Protein AF-A0A3A9AKQ8-F1 (afdb_monomer)

Solvent-accessible surface area (backbone atoms only — not comparable to full-atom values): 4788 Å² total; per-residue (Å²): 130,69,78,81,37,70,66,46,50,51,49,50,54,52,50,52,51,51,50,51,50,51,52,73,69,32,64,66,57,49,52,50,52,56,50,50,52,53,52,52,57,49,56,68,68,64,73,62,54,72,67,58,52,52,50,51,55,51,51,52,51,51,52,52,51,49,51,52,52,47,54,51,52,51,54,56,56,75,54,56,89,79,116

Secondary structure (DSSP, 8-state):
--TTSHHHHHHHHHHHHHHHHHHHH-HHHHHHHHHHHHHHHHHHHTT--HHHHHHHHHHHHHHHHHHHHHHHHHHHHHTGGG-

Mean predicted aligned error: 9.73 Å

Structure (mmCIF, N/CA/C/O backbone):
data_AF-A0A3A9AKQ8-F1
#
_entry.id   AF-A0A3A9AKQ8-F1
#
loop_
_atom_site.group_PDB
_atom_site.id
_atom_site.type_symbol
_atom_site.label_atom_id
_atom_site.label_alt_id
_atom_site.label_comp_id
_atom_site.label_asym_id
_atom_site.label_entity_id
_atom_site.label_seq_id
_atom_site.pdbx_PDB_ins_code
_atom_site.Cartn_x
_atom_site.Cartn_y
_atom_site.Cartn_z
_atom_site.occupancy
_atom_site.B_iso_or_equiv
_atom_site.auth_seq_id
_atom_site.auth_comp_id
_atom_site.auth_asym_id
_atom_site.auth_atom_id
_atom_site.pdbx_PDB_model_num
ATOM 1 N N . MET A 1 1 ? 16.575 24.860 -10.266 1.00 54.53 1 MET A N 1
ATOM 2 C CA . MET A 1 1 ? 15.559 25.036 -11.324 1.00 54.53 1 MET A CA 1
ATOM 3 C C . MET A 1 1 ? 14.282 25.493 -10.656 1.00 54.53 1 MET A C 1
ATOM 5 O O . MET A 1 1 ? 13.836 24.809 -9.743 1.00 54.53 1 MET A O 1
ATOM 9 N N . GLU A 1 2 ? 13.739 26.643 -11.047 1.00 55.66 2 GLU A N 1
ATOM 10 C CA . GLU A 1 2 ? 12.419 27.069 -10.572 1.00 55.66 2 GLU A CA 1
ATOM 11 C C . GLU A 1 2 ? 11.357 26.088 -11.080 1.00 55.66 2 GLU A C 1
ATOM 13 O O . GLU A 1 2 ? 11.248 25.844 -12.288 1.00 55.66 2 GLU A O 1
ATOM 18 N N . LYS A 1 3 ? 10.592 25.510 -10.146 1.00 59.00 3 LYS A N 1
ATOM 19 C CA . LYS A 1 3 ? 9.494 24.575 -10.435 1.00 59.00 3 LYS A CA 1
ATOM 20 C C . LYS A 1 3 ? 8.348 25.221 -11.232 1.00 59.00 3 LYS A C 1
ATOM 22 O O . LYS A 1 3 ? 7.543 24.501 -11.806 1.00 59.00 3 LYS A O 1
ATOM 27 N N . ASP A 1 4 ? 8.326 26.550 -11.340 1.00 65.44 4 ASP A N 1
ATOM 28 C CA . ASP A 1 4 ? 7.290 27.305 -12.058 1.00 65.44 4 ASP A CA 1
ATOM 29 C C . ASP A 1 4 ? 7.675 27.663 -13.500 1.00 65.44 4 ASP A C 1
ATOM 31 O O . ASP A 1 4 ? 6.897 28.283 -14.224 1.00 65.44 4 ASP A O 1
ATOM 35 N N . SER A 1 5 ? 8.868 27.271 -13.958 1.00 82.31 5 SER A N 1
ATOM 36 C CA . SER A 1 5 ? 9.243 27.492 -15.354 1.00 82.31 5 SER A CA 1
ATOM 37 C C . SER A 1 5 ? 8.358 26.667 -16.294 1.00 82.31 5 SER A C 1
ATOM 39 O O . SER A 1 5 ? 8.082 25.490 -16.049 1.00 82.31 5 SER A O 1
ATOM 41 N N . ALA A 1 6 ? 7.970 27.259 -17.427 1.00 80.25 6 ALA A N 1
ATOM 42 C CA . ALA A 1 6 ? 7.191 26.576 -18.464 1.00 80.25 6 ALA A CA 1
ATOM 43 C C . ALA A 1 6 ? 7.852 25.262 -18.929 1.00 80.25 6 ALA A C 1
ATOM 45 O O . ALA A 1 6 ? 7.171 24.297 -19.268 1.00 80.25 6 ALA A O 1
ATOM 46 N N . LEU A 1 7 ? 9.187 25.196 -18.887 1.00 75.06 7 LEU A N 1
ATOM 47 C CA . LEU A 1 7 ? 9.950 23.987 -19.186 1.00 75.06 7 LEU A CA 1
ATOM 48 C C . LEU A 1 7 ? 9.707 22.872 -18.155 1.00 75.06 7 LEU A C 1
ATOM 50 O O . LEU A 1 7 ? 9.534 21.719 -18.542 1.00 75.06 7 LEU A O 1
ATOM 54 N N . TYR A 1 8 ? 9.655 23.204 -16.862 1.00 73.06 8 TYR A N 1
ATOM 55 C CA . TYR A 1 8 ? 9.354 22.235 -15.806 1.00 73.06 8 TYR A CA 1
ATOM 56 C C . TYR A 1 8 ? 7.919 21.706 -15.926 1.00 73.06 8 TYR A C 1
ATOM 58 O O . TYR A 1 8 ? 7.707 20.500 -15.853 1.00 73.06 8 TYR A O 1
ATOM 66 N N . GLN A 1 9 ? 6.953 22.580 -16.220 1.00 76.69 9 GLN A N 1
ATOM 67 C CA . GLN A 1 9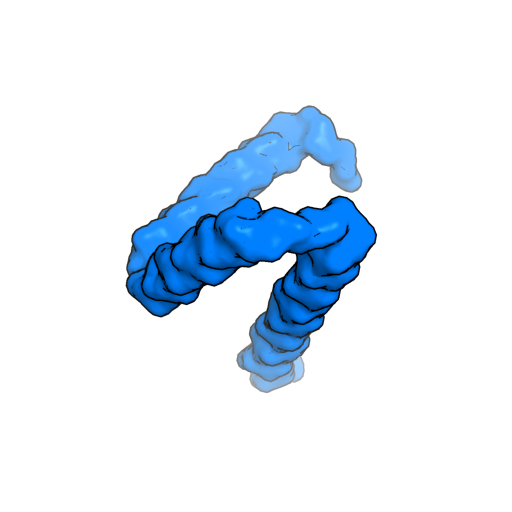 ? 5.550 22.197 -16.428 1.00 76.69 9 GLN A CA 1
ATOM 68 C C . GLN A 1 9 ? 5.353 21.299 -17.663 1.00 76.69 9 GLN A C 1
ATOM 70 O O . GLN A 1 9 ? 4.586 20.335 -17.622 1.00 76.69 9 GLN A O 1
ATOM 75 N N . LEU A 1 10 ? 6.071 21.570 -18.759 1.00 81.19 10 LEU A N 1
ATOM 76 C CA . LEU A 1 10 ? 6.053 20.722 -19.957 1.00 81.19 10 LEU A CA 1
ATOM 77 C C . LEU A 1 10 ? 6.689 19.350 -19.701 1.00 81.19 10 LEU A C 1
ATOM 79 O O . LEU A 1 10 ? 6.174 18.340 -20.184 1.00 81.19 10 LEU A O 1
ATOM 83 N N . MET A 1 11 ? 7.785 19.295 -18.938 1.00 76.12 11 MET A N 1
ATOM 84 C CA . MET A 1 11 ? 8.412 18.032 -18.538 1.00 76.12 11 MET A CA 1
ATOM 85 C C . MET A 1 11 ? 7.501 17.212 -17.625 1.00 76.12 11 MET A C 1
ATOM 87 O O . MET A 1 11 ? 7.347 16.018 -17.868 1.00 76.12 11 MET A O 1
ATOM 91 N N . ASP A 1 12 ? 6.866 17.848 -16.641 1.00 72.81 12 ASP A N 1
ATOM 92 C CA . ASP A 1 12 ? 5.896 17.212 -15.748 1.00 72.81 12 ASP A CA 1
ATOM 93 C C . ASP A 1 12 ? 4.705 16.649 -16.538 1.00 72.81 12 ASP A C 1
ATOM 95 O O . ASP A 1 12 ? 4.411 15.459 -16.463 1.00 72.81 12 ASP A O 1
ATOM 99 N N . THR A 1 13 ? 4.105 17.448 -17.427 1.00 72.62 13 THR A N 1
ATOM 100 C CA . THR A 1 13 ? 2.995 17.004 -18.293 1.00 72.62 13 THR A CA 1
ATOM 101 C C . THR A 1 13 ? 3.397 15.826 -19.186 1.00 72.62 13 THR A C 1
ATOM 103 O O . THR A 1 13 ? 2.653 14.850 -19.308 1.00 72.62 13 THR A O 1
ATOM 106 N N . ARG A 1 14 ? 4.587 15.881 -19.802 1.00 72.00 14 ARG A N 1
ATOM 107 C CA . ARG A 1 14 ? 5.109 14.795 -20.648 1.00 72.00 14 ARG A CA 1
ATOM 108 C C . ARG A 1 14 ? 5.360 13.525 -19.838 1.00 72.00 14 ARG A C 1
ATOM 110 O O . ARG A 1 14 ? 5.021 12.439 -20.302 1.00 72.00 14 ARG A O 1
ATOM 117 N N . MET A 1 15 ? 5.961 13.654 -18.659 1.00 67.62 15 MET A N 1
ATOM 118 C CA . MET A 1 15 ? 6.279 12.523 -17.792 1.00 67.62 15 MET A CA 1
ATOM 119 C C . MET A 1 15 ? 5.004 11.874 -17.255 1.00 67.62 15 MET A C 1
ATOM 121 O O . MET A 1 15 ? 4.870 10.658 -17.354 1.00 67.62 15 MET A O 1
ATOM 125 N N . ASN A 1 16 ? 4.025 12.677 -16.834 1.00 65.75 16 ASN A N 1
ATOM 126 C CA . ASN A 1 16 ? 2.699 12.211 -16.437 1.00 65.75 16 ASN A CA 1
ATOM 127 C C . ASN A 1 16 ? 1.984 11.492 -17.592 1.00 65.75 16 ASN A C 1
ATOM 129 O O . ASN A 1 16 ? 1.428 10.417 -17.394 1.00 65.75 16 ASN A O 1
ATOM 133 N N . GLY A 1 17 ? 2.052 12.014 -18.822 1.00 67.81 17 GLY A N 1
ATOM 134 C CA . GLY A 1 17 ? 1.462 11.369 -20.002 1.00 67.81 17 GLY A CA 1
ATOM 135 C C . GLY A 1 17 ? 2.088 10.011 -20.349 1.00 67.81 17 GLY A C 1
ATOM 136 O O . GLY A 1 17 ? 1.368 9.047 -20.605 1.00 67.81 17 GLY A O 1
ATOM 137 N N . VAL A 1 18 ? 3.421 9.908 -20.318 1.00 67.56 18 VAL A N 1
ATOM 138 C CA . VAL A 1 18 ? 4.139 8.641 -20.558 1.00 67.56 18 VAL A CA 1
ATOM 139 C C . VAL A 1 18 ? 3.869 7.641 -19.436 1.00 67.56 18 VAL A C 1
ATOM 141 O O . VAL A 1 18 ? 3.596 6.475 -19.711 1.00 67.56 18 VAL A O 1
ATOM 144 N N . MET A 1 19 ? 3.894 8.095 -18.184 1.00 67.06 19 MET A N 1
ATOM 145 C CA . MET A 1 19 ? 3.636 7.250 -17.022 1.00 67.06 19 MET A CA 1
ATOM 146 C C . MET A 1 19 ? 2.201 6.721 -17.032 1.00 67.06 19 MET A C 1
ATOM 148 O O . MET A 1 19 ? 2.003 5.527 -16.835 1.00 67.06 19 MET A O 1
ATOM 152 N N . ASN A 1 20 ? 1.224 7.562 -17.386 1.00 72.00 20 ASN A N 1
ATOM 153 C CA . ASN A 1 20 ? -0.162 7.147 -17.599 1.00 72.00 20 ASN A CA 1
ATOM 154 C C . ASN A 1 20 ? -0.281 6.107 -18.722 1.00 72.00 20 ASN A C 1
ATOM 156 O O . ASN A 1 20 ? -1.030 5.144 -18.579 1.00 72.00 20 ASN A O 1
ATOM 160 N N . GLY A 1 21 ? 0.465 6.256 -19.822 1.00 69.69 21 GLY A N 1
ATOM 161 C CA . GLY A 1 21 ? 0.497 5.280 -20.917 1.00 69.69 21 GLY A CA 1
ATOM 162 C C . GLY A 1 21 ? 1.086 3.923 -20.513 1.00 69.69 21 GLY A C 1
ATOM 163 O O . GLY A 1 21 ? 0.518 2.886 -20.840 1.00 69.69 21 GLY A O 1
ATOM 164 N N . ILE A 1 22 ? 2.185 3.922 -19.756 1.00 71.94 22 ILE A N 1
ATOM 165 C CA . ILE A 1 22 ? 2.823 2.697 -19.246 1.00 71.94 22 ILE A CA 1
ATOM 166 C C . ILE A 1 22 ? 1.901 2.001 -18.241 1.00 71.94 22 ILE A C 1
ATOM 168 O O . ILE A 1 22 ? 1.603 0.821 -18.387 1.00 71.94 22 ILE A O 1
ATOM 172 N N . VAL A 1 23 ? 1.389 2.749 -17.264 1.00 78.62 23 VAL A N 1
ATOM 173 C CA . VAL A 1 23 ? 0.503 2.232 -16.215 1.00 78.62 23 VAL A CA 1
ATOM 174 C C . VAL A 1 23 ? -0.809 1.688 -16.788 1.00 78.62 23 VAL A C 1
ATOM 176 O O . VAL A 1 23 ? -1.293 0.650 -16.342 1.00 78.62 23 VAL A O 1
ATOM 179 N N . SER A 1 24 ? -1.401 2.367 -17.773 1.00 75.69 24 SER A N 1
ATOM 180 C CA . SER A 1 24 ? -2.648 1.911 -18.405 1.00 75.69 24 SER A CA 1
ATOM 181 C C . SER A 1 24 ? -2.456 0.701 -19.324 1.00 75.69 24 SER A C 1
ATOM 183 O O . SER A 1 24 ? -3.387 -0.090 -19.471 1.00 75.69 24 SER A O 1
ATOM 185 N N . GLY A 1 25 ? -1.271 0.543 -19.921 1.00 81.56 25 GLY A N 1
ATOM 186 C CA . GLY A 1 25 ? -0.924 -0.597 -20.772 1.00 81.56 25 GLY A CA 1
ATOM 187 C C . GLY A 1 25 ? -0.437 -1.835 -20.011 1.00 81.56 25 GLY A C 1
ATOM 188 O O . GLY A 1 25 ? -0.484 -2.935 -20.561 1.00 81.56 25 GLY A O 1
ATOM 189 N N . ASP A 1 26 ? 0.011 -1.681 -18.764 1.00 90.38 26 ASP A N 1
ATOM 190 C CA . ASP A 1 26 ? 0.518 -2.782 -17.946 1.00 90.38 26 ASP A CA 1
ATOM 191 C C . ASP A 1 26 ? -0.630 -3.577 -17.297 1.00 90.38 26 ASP A C 1
ATOM 193 O O . ASP A 1 26 ? -1.302 -3.133 -16.362 1.00 90.38 26 ASP A O 1
ATOM 197 N N . GLY A 1 27 ? -0.877 -4.780 -17.818 1.00 91.12 27 GLY A N 1
ATOM 198 C CA . GLY A 1 27 ? -1.974 -5.633 -17.360 1.00 91.12 27 GLY A CA 1
ATOM 199 C C . GLY A 1 27 ? -1.831 -6.111 -15.913 1.00 91.12 27 GLY A C 1
ATOM 200 O O . GLY A 1 27 ? -2.846 -6.261 -15.226 1.00 91.12 27 GLY A O 1
ATOM 201 N N . GLU A 1 28 ? -0.604 -6.328 -15.431 1.00 91.69 28 GLU A N 1
ATOM 202 C CA . GLU A 1 28 ? -0.359 -6.759 -14.052 1.00 91.69 28 GLU A CA 1
ATOM 203 C C . GLU A 1 28 ? -0.606 -5.612 -13.078 1.00 91.69 28 GLU A C 1
ATOM 205 O O . GLU A 1 28 ? -1.311 -5.794 -12.082 1.00 91.69 28 GLU A O 1
ATOM 210 N N . TYR A 1 29 ? -0.136 -4.410 -13.413 1.00 87.00 29 TYR A N 1
ATOM 211 C CA . TYR A 1 29 ? -0.437 -3.195 -12.669 1.00 87.00 29 TYR A CA 1
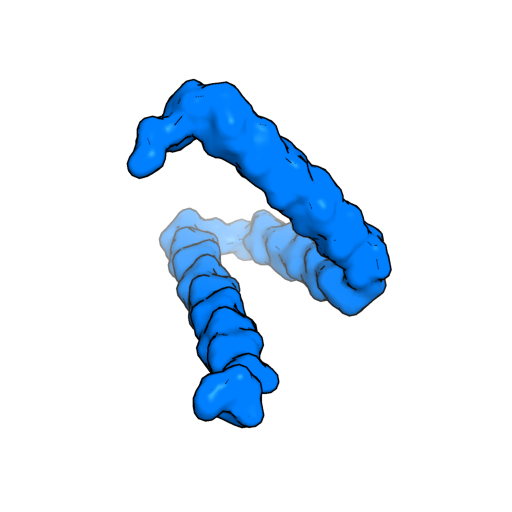ATOM 212 C C . TYR A 1 29 ? -1.950 -2.994 -12.543 1.00 87.00 29 TYR A C 1
ATOM 214 O O . TYR A 1 29 ? -2.467 -2.807 -11.441 1.00 87.00 29 TYR A O 1
ATOM 222 N N . GLN A 1 30 ? -2.690 -3.092 -13.652 1.00 91.69 30 GLN A N 1
ATOM 223 C CA . GLN A 1 30 ? -4.147 -2.938 -13.637 1.00 91.69 30 GLN A CA 1
ATOM 224 C C . GLN A 1 30 ? -4.843 -4.023 -12.801 1.00 91.69 30 GLN A C 1
ATOM 226 O O . GLN A 1 30 ? -5.839 -3.749 -12.127 1.00 91.69 30 GLN A O 1
ATOM 231 N N . ALA A 1 31 ? -4.337 -5.259 -12.810 1.00 93.50 31 ALA A N 1
ATOM 232 C CA . ALA A 1 31 ? -4.873 -6.335 -11.980 1.00 93.50 31 ALA A CA 1
ATOM 233 C C . ALA A 1 31 ? -4.625 -6.093 -10.481 1.00 93.50 31 ALA A C 1
ATOM 235 O O . ALA A 1 31 ? -5.519 -6.341 -9.667 1.00 93.50 31 ALA A O 1
ATOM 236 N N . ILE A 1 32 ? -3.441 -5.591 -10.118 1.00 90.19 32 ILE A N 1
ATOM 237 C CA . ILE A 1 32 ? -3.102 -5.213 -8.742 1.00 90.19 32 ILE A CA 1
ATOM 238 C C . ILE A 1 32 ? -3.977 -4.043 -8.286 1.00 90.19 32 ILE A C 1
ATOM 240 O O . ILE A 1 32 ? -4.569 -4.132 -7.212 1.00 90.19 32 ILE A O 1
ATOM 244 N N . LEU A 1 33 ? -4.137 -3.004 -9.113 1.00 88.12 33 LEU A N 1
ATOM 245 C CA . LEU A 1 33 ? -4.985 -1.847 -8.810 1.00 88.12 33 LEU A CA 1
ATOM 246 C C . LEU A 1 33 ? -6.431 -2.272 -8.518 1.00 88.12 33 LEU A C 1
ATOM 248 O O . LEU A 1 33 ? -6.972 -1.935 -7.471 1.00 88.12 33 LEU A O 1
ATOM 252 N N . ARG A 1 34 ? -7.026 -3.117 -9.371 1.00 94.12 34 ARG A N 1
ATOM 253 C CA . ARG A 1 34 ? -8.390 -3.633 -9.146 1.00 94.12 34 ARG A CA 1
ATOM 254 C C . ARG A 1 34 ? -8.522 -4.421 -7.843 1.00 94.12 34 ARG A C 1
ATOM 256 O O . ARG A 1 34 ? -9.538 -4.308 -7.166 1.00 94.12 34 ARG A O 1
ATOM 263 N N . LYS A 1 35 ? -7.525 -5.239 -7.488 1.00 94.75 35 LYS A N 1
ATOM 264 C CA . LYS A 1 35 ? -7.527 -5.963 -6.204 1.00 94.75 35 LYS A CA 1
ATOM 265 C C . LYS A 1 35 ? -7.387 -5.005 -5.022 1.00 94.75 35 LYS A C 1
ATOM 267 O O . LYS A 1 35 ? -8.089 -5.175 -4.031 1.00 94.75 35 LYS A O 1
ATOM 272 N N . SER A 1 36 ? -6.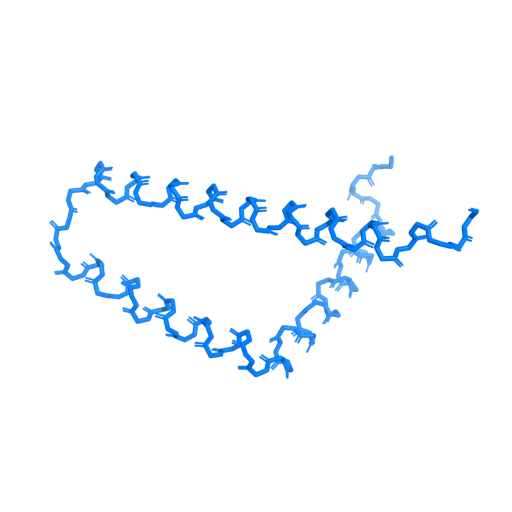525 -3.998 -5.146 1.00 90.00 36 SER A N 1
ATOM 273 C CA . SER A 1 36 ? -6.352 -2.941 -4.146 1.00 90.00 36 SER A CA 1
ATOM 274 C C . SER A 1 36 ? -7.670 -2.215 -3.870 1.00 90.00 36 SER A C 1
ATOM 276 O O . SER A 1 36 ? -8.046 -2.059 -2.711 1.00 90.00 36 SER A O 1
ATOM 278 N N . ASP A 1 37 ? -8.419 -1.857 -4.918 1.00 91.06 37 ASP A N 1
ATOM 279 C CA . ASP A 1 37 ? -9.728 -1.205 -4.788 1.00 91.06 37 ASP A CA 1
ATOM 280 C C . ASP A 1 37 ? -10.751 -2.088 -4.056 1.00 91.06 37 ASP A C 1
ATOM 282 O O . ASP A 1 37 ? -11.509 -1.599 -3.215 1.00 91.06 37 ASP A O 1
ATOM 286 N N . ILE A 1 38 ? -10.756 -3.402 -4.327 1.00 96.44 38 ILE A N 1
ATOM 287 C CA . ILE A 1 38 ? -11.615 -4.361 -3.614 1.00 96.44 38 ILE A CA 1
ATOM 288 C C . ILE A 1 38 ? -11.291 -4.353 -2.117 1.00 96.44 38 ILE A C 1
ATOM 290 O O . ILE A 1 38 ? -12.204 -4.214 -1.304 1.00 96.44 38 ILE A O 1
ATOM 294 N N . TYR A 1 39 ? -10.010 -4.451 -1.752 1.00 93.50 39 TYR A N 1
ATOM 295 C CA . TYR A 1 39 ? -9.594 -4.462 -0.348 1.00 93.50 39 TYR A CA 1
ATOM 296 C C . TYR A 1 39 ? -9.876 -3.137 0.357 1.00 93.50 39 TYR A C 1
ATOM 298 O O . TYR A 1 39 ? -10.361 -3.148 1.486 1.00 93.50 39 TYR A O 1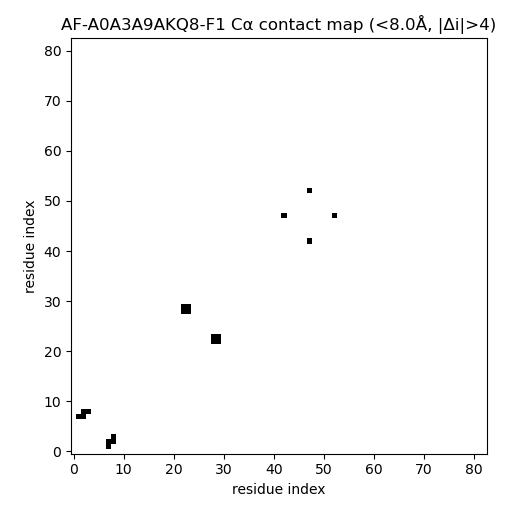
ATOM 306 N N . SER A 1 40 ? -9.650 -2.000 -0.307 1.00 89.12 40 SER A N 1
ATOM 307 C CA . SER A 1 40 ? -10.028 -0.689 0.233 1.00 89.12 40 SER A CA 1
ATOM 308 C C . SER A 1 40 ? -11.528 -0.628 0.525 1.00 89.12 40 SER A C 1
ATOM 310 O O . SER A 1 40 ? -11.934 -0.245 1.619 1.00 89.12 40 SER A O 1
ATOM 312 N N . GLY A 1 41 ? -12.360 -1.089 -0.414 1.00 91.50 41 GLY A N 1
ATOM 313 C CA . GLY A 1 41 ? -13.808 -1.139 -0.226 1.00 91.50 41 GLY A CA 1
ATOM 314 C C . GLY A 1 41 ? -14.260 -2.110 0.872 1.00 91.50 41 GLY A C 1
ATOM 315 O O . GLY A 1 41 ? -15.296 -1.887 1.493 1.00 91.50 41 GLY A O 1
ATOM 316 N N . GLU A 1 42 ? -13.523 -3.191 1.132 1.00 95.50 42 GLU A N 1
ATOM 317 C CA . GLU A 1 42 ? -13.774 -4.069 2.282 1.00 95.50 42 GLU A CA 1
ATOM 318 C C . GLU A 1 42 ? -13.404 -3.393 3.605 1.00 95.50 42 GLU A C 1
ATOM 320 O O . GLU A 1 42 ? -14.215 -3.416 4.530 1.00 95.50 42 GLU A O 1
ATOM 325 N N . LEU A 1 43 ? -12.243 -2.735 3.679 1.00 91.38 43 LEU A N 1
ATOM 326 C CA . LEU A 1 43 ? -11.808 -1.982 4.861 1.00 91.38 43 LEU A CA 1
ATOM 327 C C . LEU A 1 43 ? -12.797 -0.869 5.230 1.00 91.38 43 LEU A C 1
ATOM 329 O O . LEU A 1 43 ? -13.106 -0.694 6.410 1.00 91.38 43 LEU A O 1
ATOM 333 N N . ASP A 1 44 ? -13.353 -0.174 4.236 1.00 89.50 44 ASP A N 1
ATOM 334 C CA . ASP A 1 44 ? -14.379 0.853 4.448 1.00 89.50 44 ASP A CA 1
ATOM 335 C C . ASP A 1 44 ? -15.671 0.286 5.059 1.00 89.50 44 ASP A C 1
ATOM 337 O O . ASP A 1 44 ? -16.349 0.968 5.830 1.00 89.50 44 ASP A O 1
ATOM 341 N N . ARG A 1 45 ? -16.015 -0.976 4.763 1.00 96.06 45 ARG A N 1
ATOM 342 C CA . ARG A 1 45 ? -17.217 -1.644 5.296 1.00 96.06 45 ARG A CA 1
ATOM 343 C C . ARG A 1 45 ? -17.034 -2.213 6.702 1.00 96.06 45 ARG A C 1
ATOM 345 O O . ARG A 1 45 ? -18.030 -2.543 7.338 1.00 96.06 45 ARG A O 1
ATOM 352 N N . MET A 1 46 ? -15.800 -2.344 7.189 1.00 95.62 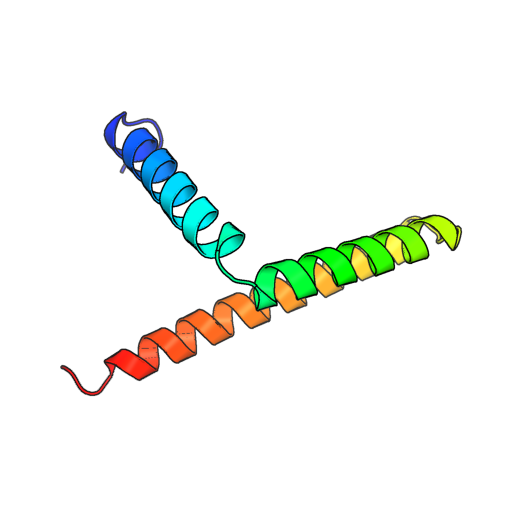46 MET A N 1
ATOM 353 C CA . MET A 1 46 ? -15.495 -2.962 8.488 1.00 95.62 46 MET A CA 1
ATOM 354 C C . MET A 1 46 ? -15.754 -2.046 9.701 1.00 95.62 46 MET A C 1
ATOM 356 O O . MET A 1 46 ? -15.467 -2.453 10.823 1.00 95.62 46 MET A O 1
ATOM 360 N N . ASP A 1 47 ? -16.274 -0.829 9.494 1.00 93.94 47 ASP A N 1
ATOM 361 C CA . ASP A 1 47 ? -16.522 0.188 10.537 1.00 93.94 47 ASP A CA 1
ATOM 362 C C . ASP A 1 47 ? -15.319 0.394 11.480 1.00 93.94 47 ASP A C 1
ATOM 364 O O . ASP A 1 47 ? -15.417 0.461 12.707 1.00 93.94 47 ASP A O 1
ATOM 368 N N . LEU A 1 48 ? -14.123 0.451 10.887 1.00 95.56 48 LEU A N 1
ATOM 369 C CA . LEU A 1 48 ? -12.881 0.607 11.630 1.00 95.56 48 LEU A CA 1
ATOM 370 C C . LEU A 1 48 ? -12.776 2.008 12.239 1.00 95.56 48 LEU A C 1
ATOM 372 O O . LEU A 1 48 ? -13.060 3.036 11.601 1.00 95.56 48 LEU A O 1
ATOM 376 N N . SER A 1 49 ? -12.245 2.061 13.462 1.00 97.06 49 SER A N 1
ATOM 377 C CA . SER A 1 49 ? -11.934 3.331 14.111 1.00 97.06 49 SER A CA 1
ATOM 378 C C . SER A 1 49 ? -10.988 4.166 13.239 1.00 97.06 49 SER A C 1
ATOM 380 O O . SER A 1 49 ? -10.180 3.651 12.459 1.00 97.06 49 SER A O 1
ATOM 382 N N . LYS A 1 50 ? -11.077 5.493 13.371 1.00 93.44 50 LYS A N 1
ATOM 383 C CA . LYS A 1 50 ? -10.213 6.419 12.625 1.00 93.44 50 LYS A CA 1
ATOM 384 C C . LYS A 1 50 ? -8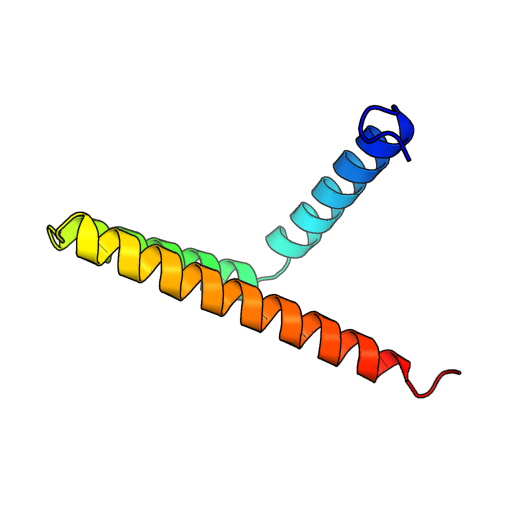.726 6.132 12.859 1.00 93.44 50 LYS A C 1
ATOM 386 O O . LYS A 1 50 ? -7.931 6.256 11.936 1.00 93.44 50 LYS A O 1
ATOM 391 N N . GLU A 1 51 ? -8.356 5.757 14.079 1.00 97.75 51 GLU A N 1
ATOM 392 C CA . GLU A 1 51 ? -6.971 5.455 14.441 1.00 97.75 51 GLU A CA 1
ATOM 393 C C . GLU A 1 51 ? -6.444 4.217 13.707 1.00 97.75 51 GLU A C 1
ATOM 395 O O . GLU A 1 51 ? -5.346 4.258 13.157 1.00 97.75 51 GLU A O 1
ATOM 400 N N . ILE A 1 52 ? -7.255 3.158 13.618 1.00 97.06 52 ILE A N 1
ATOM 401 C CA . ILE A 1 52 ? -6.884 1.930 12.904 1.00 97.06 52 ILE A CA 1
ATOM 402 C C . ILE A 1 52 ? -6.738 2.203 11.405 1.00 97.06 52 ILE A C 1
ATOM 404 O O . ILE A 1 52 ? -5.743 1.795 10.811 1.00 97.06 52 ILE A O 1
ATOM 408 N N . ARG A 1 53 ? -7.673 2.949 10.800 1.00 93.25 53 ARG A N 1
ATOM 409 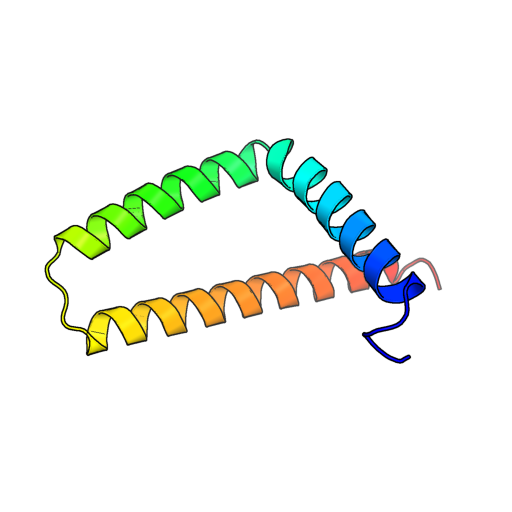C CA . ARG A 1 53 ? -7.575 3.335 9.381 1.00 93.25 53 ARG A CA 1
ATOM 410 C C . ARG A 1 53 ? -6.310 4.139 9.095 1.00 93.25 53 ARG A C 1
ATOM 412 O O . ARG A 1 53 ? -5.563 3.798 8.188 1.00 93.25 53 ARG A O 1
ATOM 419 N N . LEU A 1 54 ? -6.005 5.130 9.936 1.00 95.06 54 LEU A N 1
ATOM 420 C CA . LEU A 1 54 ? -4.780 5.924 9.803 1.00 95.06 54 LEU A CA 1
ATOM 421 C C . LEU A 1 54 ? -3.506 5.085 9.950 1.00 95.06 54 LEU A C 1
ATOM 423 O O . LEU A 1 54 ? -2.511 5.372 9.285 1.00 95.06 54 LEU A O 1
ATOM 427 N N . LEU A 1 55 ? -3.504 4.080 10.828 1.00 97.56 55 LEU A N 1
ATOM 428 C CA . LEU A 1 55 ? -2.365 3.178 10.973 1.00 97.56 55 LEU A CA 1
ATOM 429 C C . LEU A 1 55 ? -2.165 2.325 9.713 1.00 97.56 55 LEU A C 1
ATOM 431 O O . LEU A 1 55 ? -1.032 2.200 9.250 1.00 97.56 55 LEU A O 1
ATOM 435 N N . ILE A 1 56 ? -3.250 1.787 9.147 1.00 95.31 56 ILE A N 1
ATOM 436 C CA . ILE A 1 56 ? -3.220 1.015 7.896 1.00 95.31 56 ILE A CA 1
ATOM 437 C C . ILE A 1 56 ? -2.711 1.888 6.746 1.00 95.31 56 ILE A C 1
ATOM 439 O O . ILE A 1 56 ? -1.758 1.496 6.075 1.00 95.31 56 ILE A O 1
ATOM 443 N N . ASP A 1 57 ? -3.265 3.090 6.569 1.00 90.50 57 ASP A N 1
ATOM 444 C CA . ASP A 1 57 ? -2.863 4.017 5.503 1.00 90.50 57 ASP A CA 1
ATOM 445 C C . ASP A 1 57 ? -1.371 4.353 5.574 1.00 90.50 57 ASP A C 1
ATOM 447 O O . ASP A 1 57 ? -0.660 4.318 4.565 1.00 90.50 57 ASP A O 1
ATOM 451 N N . ARG A 1 58 ? -0.869 4.646 6.781 1.00 95.75 58 ARG A N 1
ATOM 452 C CA . ARG A 1 58 ? 0.559 4.910 7.009 1.00 95.75 58 ARG A CA 1
ATOM 453 C C . ARG A 1 58 ? 1.404 3.689 6.682 1.00 95.75 58 ARG A C 1
ATOM 455 O O . ARG A 1 58 ? 2.391 3.819 5.968 1.00 95.75 58 ARG A O 1
ATOM 462 N N . TYR A 1 59 ? 1.016 2.513 7.167 1.00 96.50 59 TYR A N 1
ATOM 463 C CA . TYR A 1 59 ? 1.756 1.282 6.912 1.00 96.50 59 TYR A CA 1
ATOM 464 C C . TYR A 1 59 ? 1.830 0.955 5.413 1.00 96.50 59 TYR A C 1
ATOM 466 O O . TYR A 1 59 ? 2.920 0.705 4.903 1.00 96.50 59 TYR A O 1
ATOM 474 N N . VAL A 1 60 ? 0.707 1.019 4.691 1.00 92.31 60 VAL A N 1
ATOM 475 C CA . VAL A 1 60 ? 0.659 0.785 3.237 1.00 92.31 60 VAL A CA 1
ATOM 476 C C . VAL A 1 60 ? 1.501 1.820 2.487 1.00 92.31 60 VAL A C 1
ATOM 478 O O . VAL A 1 60 ? 2.244 1.462 1.574 1.00 92.31 60 VAL A O 1
ATOM 481 N N . SER A 1 61 ? 1.454 3.088 2.902 1.00 90.12 61 SER A N 1
ATOM 482 C CA . SER A 1 61 ? 2.279 4.150 2.312 1.00 90.12 61 SER A CA 1
ATOM 483 C C . SER A 1 61 ? 3.778 3.881 2.483 1.00 90.12 61 SER A C 1
ATOM 485 O O . SER A 1 61 ? 4.535 4.017 1.523 1.00 90.12 61 SER A O 1
ATOM 487 N N . GLU A 1 62 ? 4.207 3.441 3.669 1.00 97.56 62 GLU A N 1
ATOM 488 C CA . GLU A 1 62 ? 5.601 3.057 3.922 1.00 97.56 62 GLU A CA 1
ATOM 489 C C . GLU A 1 62 ? 6.013 1.833 3.091 1.00 97.56 62 GLU A C 1
ATOM 491 O O . GLU A 1 62 ? 7.094 1.825 2.504 1.00 97.56 62 GLU A O 1
ATOM 496 N N . GLN A 1 63 ? 5.148 0.821 2.950 1.00 94.25 63 GLN A N 1
ATOM 497 C CA . GLN A 1 63 ? 5.428 -0.328 2.077 1.00 94.25 63 GLN A CA 1
ATOM 498 C C . GLN A 1 63 ? 5.569 0.086 0.604 1.00 94.25 63 GLN A C 1
ATOM 500 O O . GLN A 1 63 ? 6.493 -0.363 -0.077 1.00 94.25 63 GLN A O 1
ATOM 505 N N . ASN A 1 64 ? 4.722 0.995 0.117 1.00 88.81 64 ASN A N 1
ATOM 506 C CA . ASN A 1 64 ? 4.827 1.534 -1.242 1.00 88.81 64 ASN A CA 1
ATOM 507 C C . ASN A 1 64 ? 6.122 2.335 -1.446 1.00 88.81 64 ASN A C 1
ATOM 509 O O . ASN A 1 64 ? 6.772 2.218 -2.491 1.00 88.81 64 ASN A O 1
ATOM 513 N N . ALA A 1 65 ? 6.533 3.121 -0.446 1.00 93.00 65 ALA A N 1
ATOM 514 C CA . ALA A 1 65 ? 7.798 3.849 -0.471 1.00 93.00 65 ALA A CA 1
ATOM 515 C C . ALA A 1 65 ? 9.002 2.891 -0.485 1.00 93.00 65 ALA A C 1
ATOM 517 O O . ALA A 1 65 ? 9.935 3.089 -1.268 1.00 93.00 65 ALA A O 1
ATOM 518 N N . LEU A 1 66 ? 8.961 1.819 0.315 1.00 92.94 66 LEU A N 1
ATOM 519 C CA . LEU A 1 66 ? 9.976 0.763 0.317 1.00 92.94 66 LEU A CA 1
ATOM 520 C C . LEU A 1 66 ? 10.062 0.056 -1.039 1.00 92.94 66 LEU A C 1
ATOM 522 O O . LEU A 1 66 ? 11.162 -0.074 -1.575 1.00 92.94 66 LEU A O 1
ATOM 526 N N . GLY A 1 67 ? 8.929 -0.342 -1.624 1.00 88.75 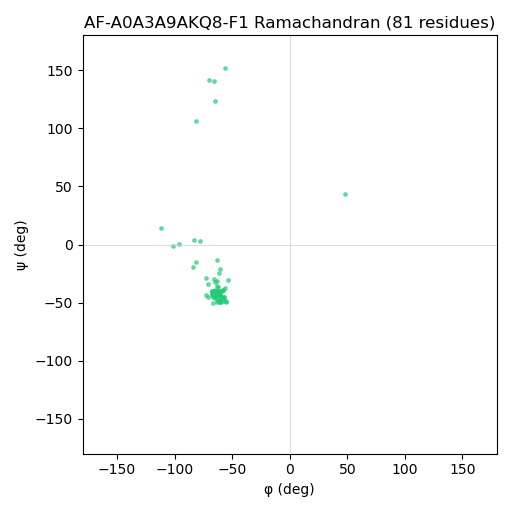67 GLY A N 1
ATOM 527 C CA . GLY A 1 67 ? 8.881 -0.968 -2.948 1.00 88.75 67 GLY A CA 1
ATOM 528 C C . GLY A 1 67 ? 9.440 -0.055 -4.042 1.00 88.75 67 GLY A C 1
ATOM 529 O O . GLY A 1 67 ? 10.280 -0.474 -4.836 1.00 88.75 67 GLY A O 1
ATOM 530 N N . S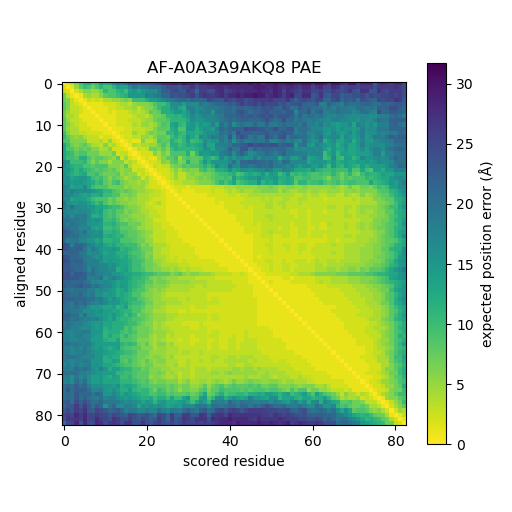ER A 1 68 ? 9.068 1.228 -4.018 1.00 87.19 68 SER A N 1
ATOM 531 C CA . SER A 1 68 ? 9.601 2.236 -4.945 1.00 87.19 68 SER A CA 1
ATOM 532 C C . SER A 1 68 ? 11.114 2.411 -4.788 1.00 87.19 68 SER A C 1
ATOM 534 O O . SER A 1 68 ? 11.852 2.468 -5.775 1.00 87.19 68 SER A O 1
ATOM 536 N N . ARG A 1 69 ? 11.609 2.453 -3.543 1.00 89.50 69 ARG A N 1
ATOM 537 C CA . ARG A 1 69 ? 13.044 2.554 -3.260 1.00 89.50 69 ARG A CA 1
ATOM 538 C C . ARG A 1 69 ? 13.798 1.306 -3.707 1.00 89.50 69 ARG A C 1
ATOM 540 O O . ARG A 1 69 ? 14.896 1.439 -4.240 1.00 89.50 69 ARG A O 1
ATOM 547 N N . PHE A 1 70 ? 13.222 0.124 -3.508 1.00 86.62 70 PHE A N 1
ATOM 548 C CA . PHE A 1 70 ? 13.797 -1.131 -3.973 1.00 86.62 70 PHE A CA 1
ATOM 549 C C . PHE A 1 70 ? 13.894 -1.161 -5.500 1.00 86.62 70 PHE A C 1
ATOM 551 O O . PHE A 1 70 ? 14.983 -1.386 -6.017 1.00 86.62 70 PHE A O 1
ATOM 558 N N . GLY A 1 71 ? 12.815 -0.826 -6.216 1.00 86.88 71 GLY A N 1
ATOM 559 C CA . GLY A 1 71 ? 12.826 -0.746 -7.680 1.00 86.88 71 GLY A CA 1
ATOM 560 C C . GLY A 1 71 ? 13.874 0.235 -8.214 1.00 86.88 71 GLY A C 1
ATOM 561 O O . GLY A 1 71 ? 14.574 -0.067 -9.175 1.00 86.88 71 GLY A O 1
ATOM 562 N N . MET A 1 72 ? 14.065 1.379 -7.547 1.00 87.19 72 MET A N 1
ATOM 563 C CA . MET A 1 72 ? 15.127 2.329 -7.898 1.00 87.19 72 MET A CA 1
ATOM 564 C C . MET A 1 72 ? 16.534 1.748 -7.678 1.00 87.19 72 MET A C 1
ATOM 566 O O . MET A 1 72 ? 17.422 1.969 -8.501 1.00 87.19 72 MET A O 1
ATOM 570 N N . LEU A 1 73 ? 16.757 1.027 -6.573 1.00 82.56 73 LEU A N 1
ATOM 571 C CA . LEU A 1 73 ? 18.042 0.379 -6.287 1.00 82.56 73 LEU A CA 1
ATOM 572 C C . LEU A 1 73 ? 18.336 -0.740 -7.290 1.00 82.56 73 LEU A C 1
ATOM 574 O O . LEU A 1 73 ? 19.468 -0.847 -7.750 1.00 82.56 73 LEU A O 1
ATOM 578 N N . ASP A 1 74 ? 17.330 -1.539 -7.639 1.00 82.81 74 ASP A N 1
ATOM 579 C CA . ASP A 1 74 ? 17.454 -2.620 -8.616 1.00 82.81 74 ASP A CA 1
ATOM 580 C C . ASP A 1 74 ? 17.730 -2.074 -10.021 1.00 82.81 74 ASP A C 1
ATOM 582 O O . ASP A 1 74 ? 18.691 -2.481 -10.671 1.00 82.81 74 ASP A O 1
ATOM 586 N N . TYR A 1 75 ? 16.992 -1.036 -10.436 1.00 78.19 75 TYR A N 1
ATOM 587 C CA . TYR A 1 75 ? 17.286 -0.303 -11.666 1.00 78.19 75 TYR A CA 1
ATOM 588 C C . TYR A 1 75 ? 18.724 0.221 -11.658 1.00 78.19 75 TYR A C 1
ATOM 590 O O . TYR A 1 75 ? 19.464 -0.021 -12.600 1.00 78.19 75 TYR A O 1
ATOM 598 N N . SER A 1 76 ? 19.161 0.877 -10.580 1.00 76.44 76 SER A N 1
ATOM 599 C CA . SER A 1 76 ? 20.529 1.412 -10.474 1.00 76.44 76 SER A CA 1
ATOM 600 C C . SER A 1 76 ? 21.600 0.325 -10.638 1.00 76.44 76 SER A C 1
ATOM 602 O O . SER A 1 76 ? 22.592 0.555 -11.323 1.00 76.44 76 SER A O 1
ATOM 604 N N . LYS A 1 77 ? 21.378 -0.871 -10.076 1.00 72.81 77 LYS A N 1
ATOM 605 C CA . LYS A 1 77 ? 22.276 -2.029 -10.224 1.00 72.81 77 LYS A CA 1
ATOM 606 C C . LYS A 1 77 ? 22.251 -2.640 -11.622 1.00 72.81 77 LYS A C 1
ATOM 608 O O . LYS A 1 77 ? 23.284 -3.084 -12.110 1.00 72.81 77 LYS A O 1
ATOM 613 N N . ALA A 1 78 ? 21.105 -2.636 -12.301 1.00 70.75 78 ALA A N 1
ATOM 614 C CA . ALA A 1 78 ? 21.007 -3.118 -13.679 1.00 70.75 78 ALA A CA 1
ATOM 615 C C . ALA A 1 78 ? 21.895 -2.317 -14.658 1.00 70.75 78 ALA A C 1
ATOM 617 O O . ALA A 1 78 ? 22.266 -2.836 -15.710 1.00 70.75 78 ALA A O 1
ATOM 618 N N . TRP A 1 79 ? 22.281 -1.087 -14.296 1.00 55.31 79 TRP A N 1
ATOM 619 C CA . TRP A 1 79 ? 23.184 -0.227 -15.071 1.00 55.31 79 TRP A CA 1
ATOM 620 C C . TRP A 1 79 ? 24.636 -0.190 -14.550 1.00 55.31 79 TRP A C 1
ATOM 622 O O . TRP A 1 79 ? 25.475 0.449 -15.183 1.00 55.31 79 TRP A O 1
ATOM 632 N N . GLU A 1 80 ? 24.974 -0.895 -13.460 1.00 55.50 80 GLU A N 1
ATOM 633 C CA . GLU A 1 80 ? 26.355 -0.987 -12.941 1.00 55.50 80 GLU A CA 1
ATOM 634 C C . GLU A 1 80 ? 27.395 -1.627 -13.894 1.00 55.50 80 GLU A C 1
ATOM 636 O O . GLU A 1 80 ? 28.561 -1.267 -13.758 1.00 55.50 80 GLU A O 1
ATOM 641 N N . PRO A 1 81 ? 27.084 -2.501 -14.882 1.00 52.66 81 PRO A N 1
ATOM 642 C CA . PRO A 1 81 ? 28.125 -3.062 -15.754 1.00 52.66 81 PRO A CA 1
ATOM 643 C C . PRO A 1 81 ? 28.537 -2.170 -16.943 1.00 52.66 81 PRO A C 1
ATOM 645 O O . PRO A 1 81 ? 29.303 -2.629 -17.789 1.00 52.66 81 PRO A O 1
ATOM 648 N N . LEU A 1 82 ? 28.014 -0.944 -17.072 1.00 52.69 82 LEU A N 1
ATOM 649 C CA . LEU A 1 82 ? 28.243 -0.081 -18.246 1.00 52.69 82 LEU A CA 1
ATOM 650 C C . LEU A 1 82 ? 29.098 1.172 -17.972 1.00 52.69 82 LEU A C 1
ATOM 652 O O . LEU A 1 82 ? 29.147 2.059 -18.828 1.00 52.69 82 LEU A O 1
ATOM 656 N N . ILE A 1 83 ? 29.789 1.245 -16.828 1.00 50.88 83 ILE A N 1
ATOM 657 C CA . ILE A 1 83 ? 30.780 2.293 -16.514 1.00 50.88 83 ILE A CA 1
ATOM 658 C C . ILE A 1 83 ? 32.094 1.652 -16.074 1.00 50.88 83 ILE A C 1
ATOM 660 O O . ILE A 1 83 ? 32.043 0.754 -15.206 1.00 50.88 83 ILE A O 1
#

Foldseek 3Di:
DPCPDPVNVVVVVVVVVVVCVVCVPDPVNVVVVVVVVVVVVVVVVVPDDPVVVVVVVVVVVVVVVVVVVVVVVVVVVVCVVPD

Organism: NCBI:txid2320100

Sequence (83 aa):
MEKDSALYQLMDTRMNGVMNGIVSGDGEYQAILRKSDIYSGELDRMDLSKEIRLLIDRYVSEQNALGSRFGMLDYSKAWEPLI

pLDDT: mean 82.64, std 13.08, range [50.88, 97.75]

Radius of gyration: 17.89 Å; Cα contacts (8 Å, |Δi|>4): 10; chains: 1; bounding box: 48×34×35 Å